Protein AF-A0A8S2MP08-F1 (afdb_monomer_lite)

Secondary structure (DSSP, 8-state):
-HHHHHHHHHHHHHHHHHHHHHHHHHHHHHHHHHHHHHHHHHHHHHHHHHHTT-----------S--HHHHHHHHHHHHHHHHHHHHHHHHHHHHHHHHHHHHHHHHHHHHHHHHHHHHHHHTT-

pLDDT: mean 72.06, std 13.46, range [41.34, 91.31]

Foldseek 3Di:
DVVVVLVVVLVVLVVLLVVLVVVLVVLVVVLVVLVVVLVVVVVVLVVVLVCLPPDPPPPDDDDDDPDVVVVVVVVVSVVVVVVSVVVNVVVVVVSVVVNVVSVVVSVVSVVVNVVSVVVSVVSVD

Radius of gyration: 28.61 Å; chains: 1; bounding box: 67×17×82 Å

Structure (mmCIF, N/CA/C/O backbone):
data_AF-A0A8S2MP08-F1
#
_entry.id   AF-A0A8S2MP08-F1
#
loop_
_atom_site.group_PDB
_atom_site.id
_atom_site.type_symbol
_atom_site.label_atom_id
_atom_site.label_alt_id
_atom_site.label_comp_id
_atom_site.label_asym_id
_atom_site.label_entity_id
_atom_site.label_seq_id
_atom_site.pdbx_PDB_ins_code
_atom_site.Cartn_x
_atom_site.Cartn_y
_atom_site.Cartn_z
_atom_site.occupancy
_atom_site.B_iso_or_equiv
_atom_site.auth_seq_id
_atom_site.auth_comp_id
_atom_site.auth_asym_id
_atom_site.auth_atom_id
_atom_site.pdbx_PDB_model_num
ATOM 1 N N . VAL A 1 1 ? -27.768 5.817 35.421 1.00 54.38 1 VAL A N 1
ATOM 2 C CA . VAL A 1 1 ? -26.541 6.476 34.901 1.00 54.38 1 VAL A CA 1
ATOM 3 C C . VAL A 1 1 ? -25.558 5.476 34.281 1.00 54.38 1 VAL A C 1
ATOM 5 O O . VAL A 1 1 ? -25.076 5.747 33.193 1.00 54.38 1 VAL A O 1
ATOM 8 N N . GLY A 1 2 ? -25.314 4.300 34.884 1.00 56.84 2 GLY A N 1
ATOM 9 C CA . GLY A 1 2 ? -24.362 3.300 34.353 1.00 56.84 2 GLY A CA 1
ATOM 10 C C . GLY A 1 2 ? -24.666 2.722 32.956 1.00 56.84 2 GLY A C 1
ATOM 11 O O . GLY A 1 2 ? -23.745 2.578 32.161 1.00 56.84 2 GLY A O 1
ATOM 12 N N . LEU A 1 3 ? -25.938 2.467 32.619 1.00 59.50 3 LEU A N 1
ATOM 13 C CA . LEU A 1 3 ? -26.344 1.945 31.298 1.00 59.50 3 LEU A CA 1
ATOM 14 C C . LEU A 1 3 ? -26.041 2.925 30.149 1.00 59.50 3 LEU A C 1
ATOM 16 O O . LEU A 1 3 ? -25.386 2.560 29.181 1.00 59.50 3 LEU A O 1
ATOM 20 N N . VAL A 1 4 ? -26.401 4.200 30.321 1.00 64.69 4 VAL A N 1
ATOM 21 C CA . VAL A 1 4 ? -26.178 5.258 29.317 1.00 64.69 4 VAL A CA 1
ATOM 22 C C . VAL A 1 4 ? -24.683 5.475 29.038 1.00 64.69 4 VAL A C 1
ATOM 24 O O . VAL A 1 4 ? -24.282 5.697 27.900 1.00 64.69 4 VAL A O 1
ATOM 27 N N . VAL A 1 5 ? -23.830 5.370 30.063 1.00 65.25 5 VAL A N 1
ATOM 28 C CA . VAL A 1 5 ? -22.369 5.491 29.904 1.00 65.25 5 VAL A CA 1
ATOM 29 C C . VAL A 1 5 ? -21.780 4.287 29.154 1.00 65.25 5 VAL A C 1
ATOM 31 O O . VAL A 1 5 ? -20.822 4.454 28.398 1.00 65.25 5 VAL A O 1
ATOM 34 N N . SER A 1 6 ? -22.350 3.090 29.330 1.00 68.75 6 SER A N 1
ATOM 35 C CA . SER A 1 6 ? -21.941 1.885 28.595 1.00 68.75 6 SER A CA 1
ATOM 36 C C . SER A 1 6 ? -22.255 2.003 27.099 1.00 68.75 6 SER A C 1
ATOM 38 O O . SER A 1 6 ? -21.386 1.758 26.258 1.00 68.75 6 SER A O 1
ATOM 40 N N . ASP A 1 7 ? -23.446 2.504 26.762 1.00 75.44 7 ASP A N 1
ATOM 41 C CA . ASP A 1 7 ? -23.878 2.697 25.374 1.00 75.44 7 ASP A CA 1
ATOM 42 C C . ASP A 1 7 ? -23.017 3.728 24.630 1.00 75.44 7 ASP A C 1
ATOM 44 O O . ASP A 1 7 ? -22.593 3.489 23.496 1.00 75.44 7 ASP A O 1
ATOM 48 N N . VAL A 1 8 ? -22.662 4.839 25.287 1.00 80.25 8 VAL A N 1
ATOM 49 C CA . VAL A 1 8 ? -21.766 5.858 24.711 1.00 80.25 8 VAL A CA 1
ATOM 50 C C . VAL A 1 8 ? -20.356 5.300 24.488 1.00 80.25 8 VAL A C 1
ATOM 52 O O . VAL A 1 8 ? -19.764 5.523 23.430 1.00 80.25 8 VAL A O 1
ATOM 55 N N . LYS A 1 9 ? -19.806 4.529 25.438 1.00 81.12 9 LYS A N 1
ATOM 56 C CA . LYS A 1 9 ? -18.492 3.881 25.263 1.00 81.12 9 LYS A CA 1
ATOM 57 C C . LYS A 1 9 ? -18.496 2.909 24.085 1.00 81.12 9 LYS A C 1
ATOM 59 O O . LYS A 1 9 ? -17.566 2.926 23.277 1.00 81.12 9 LYS A O 1
ATOM 64 N N . ARG A 1 10 ? -19.548 2.099 23.960 1.00 80.50 10 ARG A N 1
ATOM 65 C CA . ARG A 1 10 ? -19.716 1.139 22.864 1.00 80.50 10 ARG A CA 1
ATOM 66 C C . ARG A 1 10 ? -19.837 1.835 21.510 1.00 80.50 10 ARG A C 1
ATOM 68 O O . ARG A 1 10 ? -19.186 1.416 20.554 1.00 80.50 10 ARG A O 1
ATOM 75 N N . PHE A 1 11 ? -20.605 2.922 21.438 1.00 85.00 11 PHE A N 1
ATOM 76 C CA . PHE A 1 11 ? -20.707 3.755 20.241 1.00 85.00 11 PHE A CA 1
ATOM 77 C C . PHE A 1 11 ? -19.338 4.307 19.818 1.00 85.00 11 PHE A C 1
ATOM 79 O O . PHE A 1 11 ? -18.920 4.111 18.677 1.00 85.00 11 PHE A O 1
ATOM 86 N N . CYS A 1 12 ? -18.591 4.908 20.750 1.00 84.69 12 CYS A N 1
ATOM 87 C CA . CYS A 1 12 ? -17.253 5.439 20.480 1.00 84.69 12 CYS A CA 1
ATOM 88 C C . CYS A 1 12 ? -16.267 4.358 20.008 1.00 84.69 12 CYS A C 1
ATOM 90 O O . CYS A 1 12 ? -15.466 4.605 19.106 1.00 84.69 12 CYS A O 1
ATOM 92 N N . LEU A 1 13 ? -16.313 3.157 20.594 1.00 85.56 13 LEU A N 1
ATOM 93 C CA . LEU A 1 13 ? -15.473 2.032 20.170 1.00 85.56 13 LEU A CA 1
ATOM 94 C C . LEU A 1 13 ? -15.840 1.536 18.765 1.00 85.56 13 LEU A C 1
ATOM 96 O O . LEU A 1 13 ? -14.944 1.300 17.959 1.00 85.56 13 LEU A O 1
ATOM 100 N N . ASN A 1 14 ? -17.130 1.434 18.438 1.00 83.81 14 ASN A N 1
ATOM 101 C CA . ASN A 1 14 ? -17.573 1.070 17.090 1.00 83.81 14 ASN A CA 1
ATOM 102 C C . ASN A 1 14 ? -17.168 2.117 16.043 1.00 83.81 14 ASN A C 1
ATOM 104 O O . ASN A 1 14 ? -16.696 1.742 14.972 1.00 83.81 14 ASN A O 1
ATOM 108 N N . ALA A 1 15 ? -17.279 3.411 16.359 1.00 86.12 15 ALA A N 1
ATOM 109 C CA . ALA A 1 15 ? -16.828 4.481 15.470 1.00 86.12 15 ALA A CA 1
ATOM 110 C C . ALA A 1 15 ? -15.315 4.395 15.198 1.00 86.12 15 ALA A C 1
ATOM 112 O O . ALA A 1 15 ? -14.882 4.478 14.049 1.00 86.12 15 ALA A O 1
ATOM 113 N N . LYS A 1 16 ? -14.505 4.148 16.239 1.00 85.94 16 LYS A N 1
ATOM 114 C CA . LYS A 1 16 ? -13.059 3.912 16.086 1.00 85.94 16 LYS A CA 1
ATOM 115 C C . LYS A 1 16 ? -12.762 2.667 15.252 1.00 85.94 16 LYS A C 1
ATOM 117 O O . LYS A 1 16 ? -11.881 2.715 14.403 1.00 85.94 16 LYS A O 1
ATOM 122 N N . ARG A 1 17 ? -13.507 1.576 15.462 1.00 86.88 17 ARG A N 1
ATOM 123 C CA . ARG A 1 17 ? -13.357 0.330 14.696 1.00 86.88 17 ARG A CA 1
ATOM 124 C C . ARG A 1 17 ? -13.569 0.563 13.203 1.00 86.88 17 ARG A C 1
ATOM 126 O O . ARG A 1 17 ? -12.749 0.127 12.401 1.00 86.88 17 ARG A O 1
ATOM 133 N N . GLU A 1 18 ? -14.651 1.247 12.843 1.00 88.06 18 GLU A N 1
ATOM 134 C CA . GLU A 1 18 ? -14.981 1.523 11.443 1.00 88.06 18 GLU A CA 1
ATOM 135 C C . GLU A 1 18 ? -13.962 2.469 10.800 1.00 88.06 18 GLU A C 1
ATOM 137 O O . GLU A 1 18 ? -13.524 2.252 9.673 1.00 88.06 18 GL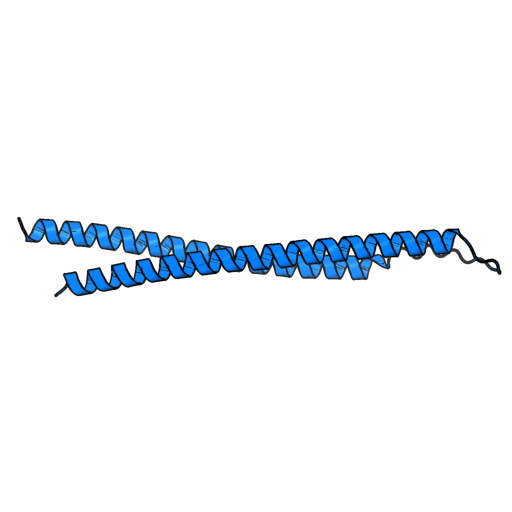U A O 1
ATOM 142 N N . HIS A 1 19 ? -13.494 3.465 11.555 1.00 86.12 19 HIS A N 1
ATOM 143 C CA . HIS A 1 19 ? -12.431 4.351 11.100 1.00 86.12 19 HIS A CA 1
ATOM 144 C C . HIS A 1 19 ? -11.112 3.603 10.840 1.00 86.12 19 HIS A C 1
ATOM 146 O O . HIS A 1 19 ? -10.501 3.783 9.786 1.00 86.12 19 HIS A O 1
ATOM 152 N N . SER A 1 20 ? -10.681 2.730 11.758 1.00 81.38 20 SER A N 1
ATOM 153 C CA . SER A 1 20 ? -9.483 1.902 11.560 1.00 81.38 20 SER A CA 1
ATOM 154 C C . SER A 1 20 ? -9.642 0.947 10.379 1.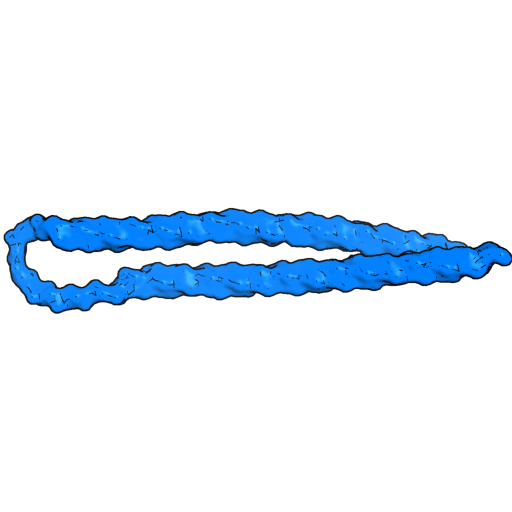00 81.38 20 SER A C 1
ATOM 156 O O . SER A 1 20 ? -8.724 0.834 9.572 1.00 81.38 20 SER A O 1
ATOM 158 N N . ARG A 1 21 ? -10.817 0.321 10.220 1.00 85.31 21 ARG A N 1
ATOM 159 C CA . ARG A 1 21 ? -11.129 -0.536 9.067 1.00 85.31 21 ARG A CA 1
ATOM 160 C C . ARG A 1 21 ? -10.971 0.210 7.746 1.00 85.31 21 ARG A C 1
ATOM 162 O O . ARG A 1 21 ? -10.254 -0.261 6.871 1.00 85.31 21 ARG A O 1
ATOM 169 N N . SER A 1 22 ? -11.595 1.380 7.625 1.00 88.00 22 SER A N 1
ATOM 170 C CA . SER A 1 22 ? -11.513 2.198 6.412 1.00 88.00 22 SER A CA 1
ATOM 171 C C . SER A 1 22 ? -10.064 2.573 6.081 1.00 88.00 22 SER A C 1
ATOM 173 O O . SER A 1 22 ? -9.649 2.492 4.928 1.00 88.00 22 SER A O 1
ATOM 175 N N . ARG A 1 23 ? -9.245 2.901 7.090 1.00 84.50 23 ARG A N 1
ATOM 176 C CA . ARG A 1 23 ? -7.815 3.183 6.886 1.00 84.50 23 ARG A CA 1
ATOM 177 C C . ARG A 1 23 ? -7.033 1.958 6.411 1.00 84.50 23 ARG A C 1
ATOM 179 O O . ARG A 1 23 ? -6.179 2.110 5.545 1.00 84.50 23 ARG A O 1
ATOM 186 N N . ILE A 1 24 ? -7.328 0.768 6.937 1.00 83.31 24 ILE A N 1
ATOM 187 C CA . ILE A 1 24 ? -6.721 -0.489 6.466 1.00 83.31 24 ILE A CA 1
ATOM 188 C C . ILE A 1 24 ? -7.076 -0.725 4.995 1.00 83.31 24 ILE A C 1
ATOM 190 O O . ILE A 1 24 ? -6.183 -0.989 4.194 1.00 83.31 24 ILE A O 1
ATOM 194 N N . GLU A 1 25 ? -8.350 -0.581 4.624 1.00 84.56 25 GLU A N 1
ATOM 195 C CA . GLU A 1 25 ? -8.814 -0.758 3.241 1.00 84.56 25 GLU A CA 1
ATOM 196 C C . GLU A 1 25 ? -8.112 0.215 2.277 1.00 84.56 25 GLU A C 1
ATOM 198 O O . GLU A 1 25 ? -7.627 -0.209 1.228 1.00 84.56 25 GLU A O 1
ATOM 203 N N . ILE A 1 26 ? -7.956 1.487 2.665 1.00 85.12 26 ILE A N 1
ATOM 204 C CA . ILE A 1 26 ? -7.198 2.480 1.886 1.00 85.12 26 ILE A CA 1
ATOM 205 C C . ILE A 1 26 ? -5.733 2.054 1.725 1.00 85.12 26 ILE A C 1
ATOM 207 O O . ILE A 1 26 ? -5.190 2.116 0.625 1.00 85.12 26 ILE A O 1
ATOM 211 N N . CYS A 1 27 ? -5.077 1.608 2.798 1.00 80.50 27 CYS A N 1
ATOM 212 C CA . CYS A 1 27 ? -3.674 1.198 2.736 1.00 80.50 27 CYS A CA 1
ATOM 213 C C . CYS A 1 27 ? -3.453 -0.031 1.856 1.00 80.50 27 CYS A C 1
ATOM 215 O O . CYS A 1 27 ? -2.486 -0.060 1.095 1.00 80.50 27 CYS A O 1
ATOM 217 N N . LEU A 1 28 ? -4.352 -1.013 1.924 1.00 79.31 28 LEU A N 1
ATOM 218 C CA . LEU A 1 28 ? -4.323 -2.181 1.047 1.00 79.31 28 LEU A CA 1
ATOM 219 C C . LEU A 1 28 ? -4.562 -1.783 -0.415 1.00 79.31 28 LEU A C 1
ATOM 221 O O . LEU A 1 28 ? -3.840 -2.248 -1.294 1.00 79.31 28 LEU A O 1
ATOM 225 N N . GLY A 1 29 ? -5.513 -0.880 -0.677 1.00 81.69 29 GLY A N 1
ATOM 226 C CA . GLY A 1 29 ? -5.759 -0.339 -2.016 1.00 81.69 29 GLY A CA 1
ATOM 227 C C . GLY A 1 29 ? -4.526 0.355 -2.598 1.00 81.69 29 GLY A C 1
ATOM 228 O O . GLY A 1 29 ? -4.082 0.013 -3.693 1.00 81.69 29 GLY A O 1
ATOM 229 N N . LEU A 1 30 ? -3.899 1.242 -1.820 1.00 79.12 30 LEU A N 1
ATOM 230 C CA . LEU A 1 30 ? -2.655 1.909 -2.213 1.00 79.12 30 LEU A CA 1
ATOM 231 C C . LEU A 1 30 ? -1.530 0.903 -2.484 1.00 79.12 30 LEU A C 1
ATOM 233 O O . LEU A 1 30 ? -0.811 1.052 -3.467 1.00 79.12 30 LEU A O 1
ATOM 237 N N . GLN A 1 31 ? -1.374 -0.142 -1.663 1.00 77.50 31 GLN A N 1
ATOM 238 C CA . GLN A 1 31 ? -0.368 -1.183 -1.912 1.00 77.50 31 GLN A CA 1
ATOM 239 C C . GLN A 1 31 ? -0.562 -1.883 -3.264 1.00 77.50 31 GLN A C 1
ATOM 241 O O . GLN A 1 31 ? 0.429 -2.159 -3.941 1.00 77.50 31 GLN A O 1
ATOM 246 N N . VAL A 1 32 ? -1.808 -2.158 -3.660 1.00 79.81 32 VAL A N 1
ATOM 247 C CA . VAL A 1 32 ? -2.122 -2.780 -4.955 1.00 79.81 32 VAL A CA 1
ATOM 248 C C . VAL A 1 32 ? -1.818 -1.823 -6.108 1.00 79.81 32 VAL A C 1
ATOM 250 O O . VAL A 1 32 ? -1.129 -2.213 -7.051 1.00 79.81 32 VAL A O 1
ATOM 253 N N . GLU A 1 33 ? -2.271 -0.570 -6.028 1.00 80.50 33 GLU A N 1
ATOM 254 C CA . GLU A 1 33 ? -2.027 0.430 -7.077 1.00 80.50 33 GLU A CA 1
ATOM 255 C C . GLU A 1 33 ? -0.532 0.713 -7.271 1.00 80.50 33 GLU A C 1
ATOM 257 O O . GLU A 1 33 ? -0.046 0.714 -8.405 1.00 80.50 33 GLU A O 1
ATOM 262 N N . PHE A 1 34 ? 0.225 0.873 -6.179 1.00 77.94 34 PHE A N 1
ATOM 263 C CA . PHE A 1 34 ? 1.681 1.024 -6.247 1.00 77.94 34 PHE A CA 1
ATOM 264 C C . PHE A 1 34 ? 2.354 -0.204 -6.868 1.00 77.94 34 PHE A C 1
ATOM 266 O O . PHE A 1 34 ? 3.217 -0.046 -7.731 1.00 77.94 34 PHE A O 1
ATOM 273 N N . GLY A 1 35 ? 1.920 -1.417 -6.508 1.00 77.19 35 GLY A N 1
ATOM 274 C CA . GLY A 1 35 ? 2.429 -2.648 -7.115 1.00 77.19 35 GLY A CA 1
ATOM 275 C C . GLY A 1 35 ? 2.235 -2.680 -8.637 1.00 77.19 35 GLY A C 1
ATOM 276 O O . GLY A 1 35 ? 3.181 -2.960 -9.375 1.00 77.19 35 GLY A O 1
ATOM 277 N N . LEU A 1 36 ? 1.040 -2.315 -9.115 1.00 77.75 36 LEU A N 1
ATOM 278 C CA . LEU A 1 36 ? 0.714 -2.257 -10.547 1.00 77.75 36 LEU A CA 1
ATOM 279 C C . LEU A 1 36 ? 1.503 -1.176 -11.296 1.00 77.75 36 LEU A C 1
ATOM 281 O O . LEU A 1 36 ? 1.960 -1.409 -12.420 1.00 77.75 36 LEU A O 1
ATOM 285 N N . LEU A 1 37 ? 1.685 0.002 -10.691 1.00 76.56 37 LEU A N 1
ATOM 286 C CA . LEU A 1 37 ? 2.510 1.072 -11.258 1.00 76.56 37 LEU A CA 1
ATOM 287 C C . LEU A 1 37 ? 3.962 0.619 -11.419 1.00 76.56 37 LEU A C 1
ATOM 289 O O . LEU A 1 37 ? 4.569 0.845 -12.468 1.00 76.56 37 LEU A O 1
ATOM 293 N N . CYS A 1 38 ? 4.506 -0.064 -10.413 1.00 74.31 38 CYS A N 1
ATOM 294 C CA . CYS A 1 38 ? 5.859 -0.596 -10.468 1.00 74.31 38 CYS A CA 1
ATOM 295 C C . CYS A 1 38 ? 6.010 -1.680 -11.534 1.00 74.31 38 CYS A C 1
ATOM 297 O O . CYS A 1 38 ? 6.956 -1.616 -12.318 1.00 74.31 38 CYS A O 1
ATOM 299 N N . GLU A 1 39 ? 5.059 -2.607 -11.648 1.00 77.50 39 GLU A N 1
ATOM 300 C CA . GLU A 1 39 ? 5.076 -3.630 -12.696 1.00 77.50 39 GLU A CA 1
ATOM 301 C C . GLU A 1 39 ? 4.992 -3.017 -14.105 1.00 77.50 39 GLU A C 1
ATOM 303 O O . GLU A 1 39 ? 5.794 -3.342 -14.986 1.00 77.50 39 GLU A O 1
ATOM 308 N N . THR A 1 40 ? 4.059 -2.084 -14.315 1.00 76.50 40 THR A N 1
ATOM 309 C CA . THR A 1 40 ? 3.887 -1.375 -15.594 1.00 76.50 40 THR A CA 1
ATOM 310 C C . THR A 1 40 ? 5.158 -0.621 -15.977 1.00 76.50 40 THR A C 1
ATOM 312 O O . THR A 1 40 ? 5.589 -0.652 -17.132 1.00 76.50 40 THR A O 1
ATOM 315 N N . ARG A 1 41 ? 5.814 0.009 -14.999 1.00 71.94 41 ARG A N 1
ATOM 316 C CA . ARG A 1 41 ? 7.067 0.732 -15.206 1.00 71.94 41 ARG A CA 1
ATOM 317 C C . ARG A 1 41 ? 8.230 -0.205 -15.524 1.00 71.94 41 ARG A C 1
ATOM 319 O O . ARG A 1 41 ? 8.978 0.091 -16.449 1.00 71.94 41 ARG A O 1
ATOM 326 N N . THR A 1 42 ? 8.376 -1.335 -14.832 1.00 72.50 42 THR A N 1
ATOM 327 C CA . THR A 1 42 ? 9.397 -2.345 -15.170 1.00 72.50 42 THR A CA 1
ATOM 328 C C . THR A 1 42 ? 9.214 -2.847 -16.601 1.00 72.50 42 THR A C 1
ATOM 330 O O . THR A 1 42 ? 10.185 -2.938 -17.352 1.00 72.50 42 THR A O 1
ATOM 333 N N . ARG A 1 43 ? 7.968 -3.080 -17.034 1.00 73.38 43 ARG A N 1
ATOM 334 C CA . ARG A 1 43 ? 7.660 -3.438 -18.428 1.00 73.38 43 ARG A CA 1
ATOM 335 C C . ARG A 1 43 ? 8.051 -2.332 -19.414 1.00 73.38 43 ARG A C 1
ATOM 337 O O . ARG A 1 43 ? 8.620 -2.645 -20.454 1.00 73.38 43 ARG A O 1
ATOM 344 N N . LEU A 1 44 ? 7.796 -1.063 -19.088 1.00 73.38 44 LEU A N 1
ATOM 345 C CA . LEU A 1 44 ? 8.210 0.092 -19.898 1.00 73.38 44 LEU A CA 1
ATOM 346 C C . LEU A 1 44 ? 9.733 0.215 -20.005 1.00 73.38 44 LEU A C 1
ATOM 348 O O . LEU A 1 44 ? 10.244 0.382 -21.106 1.00 73.38 44 LEU A O 1
ATOM 352 N N . VAL A 1 45 ? 10.462 0.089 -18.894 1.00 70.88 45 VAL A N 1
ATOM 353 C CA . VAL A 1 45 ? 11.935 0.126 -18.888 1.00 70.88 45 VAL A CA 1
ATOM 354 C C . VAL A 1 45 ? 12.507 -1.014 -19.733 1.00 70.88 45 VAL A C 1
ATOM 356 O O . VAL A 1 45 ? 13.367 -0.772 -20.574 1.00 70.88 45 VAL A O 1
ATOM 359 N N . LEU A 1 46 ? 11.977 -2.233 -19.588 1.00 67.75 46 LEU A N 1
ATOM 360 C CA . LEU A 1 46 ? 12.364 -3.382 -20.414 1.00 67.75 46 LEU A CA 1
ATOM 361 C C . LEU A 1 46 ? 12.009 -3.204 -21.898 1.00 67.75 46 LEU A C 1
ATOM 363 O O . LEU A 1 46 ? 12.728 -3.688 -22.768 1.00 67.75 46 LEU A O 1
ATOM 367 N N . ALA A 1 47 ? 10.893 -2.544 -22.211 1.00 68.50 47 ALA A N 1
ATOM 368 C CA . ALA A 1 47 ? 10.525 -2.239 -23.589 1.00 68.50 47 ALA A CA 1
ATOM 369 C C . ALA A 1 47 ? 11.470 -1.190 -24.195 1.00 68.50 47 ALA A C 1
ATOM 371 O O . ALA A 1 47 ? 11.947 -1.369 -25.312 1.00 68.50 47 ALA A O 1
ATOM 372 N N . LEU A 1 48 ? 11.794 -0.134 -23.446 1.00 64.94 48 LEU A N 1
ATOM 373 C CA . LEU A 1 48 ? 12.723 0.913 -23.871 1.00 64.94 48 LEU A CA 1
ATOM 374 C C . LEU A 1 48 ? 14.151 0.381 -24.037 1.00 64.94 48 LEU A C 1
ATOM 376 O O . LEU A 1 48 ? 14.808 0.733 -25.011 1.00 64.94 48 LEU A O 1
ATOM 380 N N . SER A 1 49 ? 14.615 -0.515 -23.161 1.00 63.53 49 SER A N 1
ATOM 381 C CA . SER A 1 49 ? 15.935 -1.142 -23.305 1.00 63.53 49 SER A CA 1
ATOM 382 C C . SER A 1 49 ? 16.009 -2.067 -24.524 1.00 63.53 49 SER A C 1
ATOM 384 O O . SER A 1 49 ? 17.014 -2.066 -25.231 1.00 63.53 49 SER A O 1
ATOM 386 N N . LYS A 1 50 ? 14.926 -2.788 -24.850 1.00 63.16 50 LYS A N 1
ATOM 387 C CA . LYS A 1 50 ? 14.821 -3.580 -26.090 1.00 63.16 50 LYS A CA 1
ATOM 388 C C . LYS A 1 50 ? 14.735 -2.709 -27.348 1.00 63.16 50 LYS A C 1
ATOM 390 O O . LYS A 1 50 ? 15.265 -3.095 -28.388 1.00 63.16 50 LYS A O 1
ATOM 395 N N . HIS A 1 51 ? 14.090 -1.545 -27.266 1.00 58.47 51 HIS A N 1
ATOM 396 C CA . HIS A 1 51 ? 13.955 -0.602 -28.382 1.00 58.47 51 HIS A CA 1
ATOM 397 C C . HIS A 1 51 ? 15.133 0.373 -28.537 1.00 58.47 51 HIS A C 1
ATOM 399 O O . HIS A 1 51 ? 15.247 0.999 -29.586 1.00 58.47 51 HIS A O 1
ATOM 405 N N . GLY A 1 52 ? 16.069 0.437 -27.584 1.00 51.34 52 GLY A N 1
ATOM 406 C CA . GLY A 1 52 ? 17.353 1.143 -27.725 1.00 51.34 52 GLY A CA 1
ATOM 407 C C . GLY A 1 52 ? 18.263 0.599 -28.841 1.00 51.34 52 GLY A C 1
ATOM 408 O O . GLY A 1 52 ? 19.285 1.204 -29.145 1.00 51.34 52 GLY A O 1
ATOM 409 N N . HIS A 1 53 ? 17.871 -0.508 -29.483 1.00 50.31 53 HIS A N 1
ATOM 410 C CA . HIS A 1 53 ? 18.474 -1.042 -30.708 1.00 50.31 53 HIS A CA 1
ATOM 411 C C . HIS A 1 53 ? 17.882 -0.470 -32.014 1.00 50.31 53 HIS A C 1
ATOM 413 O O . HIS A 1 53 ? 18.313 -0.864 -33.096 1.00 50.31 53 HIS A O 1
ATOM 419 N N . PHE A 1 54 ? 16.907 0.445 -31.962 1.00 45.62 54 PHE A N 1
ATOM 420 C CA . PHE A 1 54 ? 16.279 1.016 -33.160 1.00 45.62 54 PHE A CA 1
ATOM 421 C C . PHE A 1 54 ? 16.857 2.383 -33.534 1.00 45.62 54 PHE A C 1
ATOM 423 O O . PHE A 1 54 ? 16.195 3.411 -33.458 1.00 45.62 54 PHE A O 1
ATOM 430 N N . LEU A 1 55 ? 18.103 2.362 -33.997 1.00 41.34 55 LEU A N 1
ATOM 431 C CA . LEU A 1 55 ? 18.566 3.216 -35.091 1.00 41.34 55 LEU A CA 1
ATOM 432 C C . LEU A 1 55 ? 19.735 2.503 -35.786 1.00 41.34 55 LEU A C 1
ATOM 434 O O . LEU A 1 55 ? 20.892 2.868 -35.595 1.00 41.34 55 LEU A O 1
ATOM 438 N N . PRO A 1 56 ? 19.480 1.476 -36.618 1.00 42.41 56 PRO A N 1
ATOM 439 C CA . PRO A 1 56 ? 20.432 1.156 -37.658 1.00 42.41 56 PRO A CA 1
ATOM 440 C C . PRO A 1 56 ? 20.285 2.259 -38.710 1.00 42.41 56 PRO A C 1
ATOM 442 O O . PRO A 1 56 ? 19.471 2.153 -39.628 1.00 42.41 56 PRO A O 1
ATOM 445 N N . PHE A 1 57 ? 21.060 3.340 -38.589 1.00 42.91 57 PHE A N 1
ATOM 446 C CA . PHE A 1 57 ? 21.441 4.063 -39.797 1.00 42.91 57 PHE A CA 1
ATOM 447 C C . PHE A 1 57 ? 22.275 3.075 -40.610 1.00 42.91 57 PHE A C 1
ATOM 449 O O . PHE A 1 57 ? 23.454 2.859 -40.345 1.00 42.91 57 PHE A O 1
ATOM 456 N N . GLN A 1 58 ? 21.618 2.401 -41.553 1.00 41.75 58 GLN A N 1
ATOM 457 C CA . GLN A 1 58 ? 22.276 1.648 -42.607 1.00 41.75 58 GLN A CA 1
ATOM 458 C C . GLN A 1 58 ? 23.106 2.634 -43.436 1.00 41.75 58 GLN A C 1
ATOM 460 O O . GLN A 1 58 ? 22.646 3.139 -44.455 1.00 41.75 58 GLN A O 1
ATOM 465 N N . LEU A 1 59 ? 24.335 2.920 -43.010 1.00 41.88 59 LEU A N 1
ATOM 466 C CA . LEU A 1 59 ? 25.380 3.296 -43.946 1.00 41.88 59 LEU A CA 1
ATOM 467 C C . LEU A 1 59 ? 26.090 2.009 -44.353 1.00 41.88 59 LEU A C 1
ATOM 469 O O . LEU A 1 59 ? 27.036 1.547 -43.722 1.00 41.88 59 LEU A O 1
ATOM 473 N N . HIS A 1 60 ? 25.606 1.421 -45.445 1.00 45.12 60 HIS A N 1
ATOM 474 C CA . HIS A 1 60 ? 26.507 0.720 -46.344 1.00 45.12 60 HIS A CA 1
ATOM 475 C C . HIS A 1 60 ? 27.627 1.698 -46.704 1.00 45.12 60 HIS A C 1
ATOM 477 O O . HIS A 1 60 ? 27.350 2.656 -47.412 1.00 45.12 60 HIS A O 1
ATOM 483 N N . HIS A 1 61 ? 28.855 1.474 -46.243 1.00 42.91 61 HIS A N 1
ATOM 484 C CA . HIS A 1 61 ? 30.033 1.672 -47.080 1.00 42.91 61 HIS A CA 1
ATOM 485 C C . HIS A 1 61 ? 31.265 0.958 -46.517 1.00 42.91 61 HIS A C 1
ATOM 487 O O . HIS A 1 61 ? 31.455 0.781 -45.320 1.00 42.91 61 HIS A O 1
ATOM 493 N N . HIS A 1 62 ? 32.031 0.485 -47.487 1.00 45.81 62 HIS A N 1
ATOM 494 C CA . HIS A 1 62 ? 33.288 -0.232 -47.444 1.00 45.81 62 HIS A CA 1
ATOM 495 C C . HIS A 1 62 ? 34.399 0.431 -46.608 1.00 45.81 62 HIS A C 1
ATOM 497 O O . HIS A 1 62 ? 34.520 1.648 -46.579 1.00 45.81 62 HIS A O 1
ATOM 503 N N . ASP A 1 63 ? 35.289 -0.445 -46.130 1.00 44.44 63 ASP A N 1
ATOM 504 C CA . ASP A 1 63 ? 36.736 -0.268 -45.937 1.00 44.44 63 ASP A CA 1
ATOM 505 C C . ASP A 1 63 ? 37.305 0.322 -44.630 1.00 44.44 63 ASP A C 1
ATOM 507 O O . ASP A 1 63 ? 37.283 1.511 -44.350 1.00 44.44 63 ASP A O 1
ATOM 511 N N . ARG A 1 64 ? 37.969 -0.590 -43.898 1.00 57.31 64 ARG A N 1
ATOM 512 C CA . ARG A 1 64 ? 39.263 -0.456 -43.199 1.00 57.31 64 ARG A CA 1
ATOM 513 C C . ARG A 1 64 ? 39.734 0.968 -42.839 1.00 57.31 64 ARG A C 1
ATOM 515 O O . ARG A 1 64 ? 40.594 1.525 -43.511 1.00 57.31 64 ARG A O 1
ATOM 522 N N . ALA A 1 65 ? 39.365 1.414 -41.646 1.00 47.47 65 ALA A N 1
ATOM 523 C CA . ALA A 1 65 ? 40.243 2.004 -40.628 1.00 47.47 65 ALA A CA 1
ATOM 524 C C . ALA A 1 65 ? 39.436 2.040 -39.320 1.00 47.47 65 ALA A C 1
ATOM 526 O O . ALA A 1 65 ? 38.213 2.081 -39.373 1.00 47.47 65 ALA A O 1
ATOM 527 N N . GLY A 1 66 ? 40.075 1.949 -38.151 1.00 57.72 66 GLY A N 1
ATOM 528 C CA . GLY A 1 66 ? 39.363 2.080 -36.875 1.00 57.72 66 GLY A CA 1
ATOM 529 C C . GLY A 1 66 ? 38.663 3.436 -36.811 1.00 57.72 66 GLY A C 1
ATOM 530 O O . GLY A 1 66 ? 39.338 4.453 -36.673 1.00 57.72 66 GLY A O 1
ATOM 531 N N . ASP A 1 67 ? 37.341 3.434 -36.976 1.00 53.28 67 ASP A N 1
ATOM 532 C CA . ASP A 1 67 ? 36.542 4.642 -37.151 1.00 53.28 67 ASP A CA 1
ATOM 533 C C . ASP A 1 67 ? 36.180 5.226 -35.773 1.00 53.28 67 ASP A C 1
ATOM 535 O O . ASP A 1 67 ? 35.399 4.612 -35.036 1.00 53.28 67 ASP A O 1
ATOM 539 N N . PRO A 1 68 ? 36.710 6.400 -35.384 1.00 55.78 68 PRO A N 1
ATOM 540 C CA . PRO A 1 68 ? 36.403 7.020 -34.092 1.00 55.78 68 PRO A CA 1
ATOM 541 C C . PRO A 1 68 ? 34.901 7.314 -33.907 1.00 55.78 68 PRO A C 1
ATOM 543 O O . PRO A 1 68 ? 34.416 7.336 -32.780 1.00 55.78 68 PRO A O 1
ATOM 546 N N . LEU A 1 69 ? 34.143 7.438 -35.003 1.00 54.53 69 LEU A N 1
ATOM 547 C CA . LEU A 1 69 ? 32.684 7.618 -35.007 1.00 54.53 69 LEU A CA 1
ATOM 548 C C . LEU A 1 69 ? 31.894 6.369 -34.571 1.00 54.53 69 LEU A C 1
ATOM 550 O O . LEU A 1 69 ? 30.820 6.496 -33.982 1.00 54.53 69 LEU A O 1
ATOM 554 N N . LEU A 1 70 ? 32.401 5.160 -34.838 1.00 57.94 70 LEU A N 1
ATOM 555 C CA . LEU A 1 70 ? 31.792 3.920 -34.332 1.00 57.94 70 LEU A C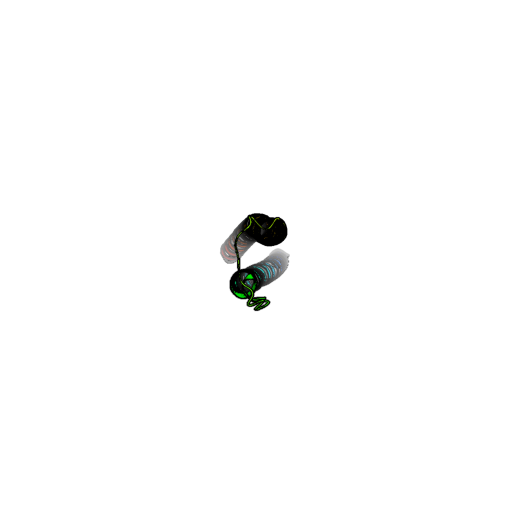A 1
ATOM 556 C C . LEU A 1 70 ? 32.013 3.793 -32.822 1.00 57.94 70 LEU A C 1
ATOM 558 O O . LEU A 1 70 ? 31.089 3.447 -32.090 1.00 57.94 70 LEU A O 1
ATOM 562 N N . GLN A 1 71 ? 33.207 4.161 -32.355 1.00 61.12 71 GLN A N 1
ATOM 563 C CA . GLN A 1 71 ? 33.568 4.126 -30.940 1.00 61.12 71 GLN A CA 1
ATOM 564 C C . GLN A 1 71 ? 32.801 5.180 -30.120 1.00 61.12 71 GLN A C 1
ATOM 566 O O . GLN A 1 71 ? 32.386 4.906 -28.995 1.00 61.12 71 GLN A O 1
ATOM 571 N N . GLU A 1 72 ? 32.549 6.362 -30.694 1.00 58.03 72 GLU A N 1
ATOM 572 C CA . GLU A 1 72 ? 31.721 7.409 -30.083 1.00 58.03 72 GLU A CA 1
ATOM 573 C C . GLU A 1 72 ? 30.245 6.986 -29.976 1.00 58.03 72 GLU A C 1
ATOM 575 O O . GLU A 1 72 ? 29.637 7.145 -28.917 1.00 58.03 72 GLU A O 1
ATOM 580 N N . ASN A 1 73 ? 29.682 6.352 -31.012 1.00 59.94 73 ASN A N 1
ATOM 581 C CA . ASN A 1 73 ? 28.322 5.804 -30.957 1.00 59.94 73 ASN A CA 1
ATOM 582 C C . ASN A 1 73 ? 28.190 4.658 -29.943 1.00 59.94 73 ASN A C 1
ATOM 584 O O . ASN A 1 73 ? 27.235 4.639 -29.165 1.00 59.94 73 ASN A O 1
ATOM 588 N N . GLU A 1 74 ? 29.147 3.727 -29.896 1.00 62.19 74 GLU A N 1
ATOM 589 C CA . GLU A 1 74 ? 29.179 2.669 -28.877 1.00 62.19 74 GLU A CA 1
ATOM 590 C C . GLU A 1 74 ? 29.251 3.250 -27.459 1.00 62.19 74 GLU A C 1
ATOM 592 O O . GLU A 1 74 ? 28.540 2.785 -26.565 1.00 62.19 74 GLU A O 1
ATOM 597 N N . HIS A 1 75 ? 30.040 4.308 -27.254 1.00 61.91 75 HIS A N 1
ATOM 598 C CA . HIS A 1 75 ? 30.142 4.991 -25.966 1.00 61.91 75 HIS A 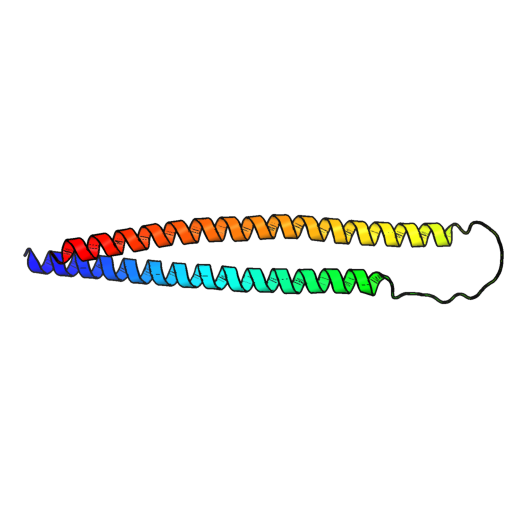CA 1
ATOM 599 C C . HIS A 1 75 ? 28.832 5.690 -25.569 1.00 61.91 75 HIS A C 1
ATOM 601 O O . HIS A 1 75 ? 28.395 5.576 -24.424 1.00 61.91 75 HIS A O 1
ATOM 607 N N . ILE A 1 76 ? 28.152 6.351 -26.512 1.00 62.88 76 ILE A N 1
ATOM 608 C CA . ILE A 1 76 ? 26.834 6.967 -26.287 1.00 62.88 76 ILE A CA 1
ATOM 609 C C . ILE A 1 76 ? 25.786 5.902 -25.933 1.00 62.88 76 ILE A C 1
ATOM 611 O O . ILE A 1 76 ? 25.000 6.099 -25.002 1.00 62.88 76 ILE A O 1
ATOM 615 N N . HIS A 1 77 ? 25.792 4.757 -26.620 1.00 64.12 77 HIS A N 1
ATOM 616 C CA . HIS A 1 77 ? 24.904 3.634 -26.313 1.00 64.12 77 HIS A CA 1
ATOM 617 C C . HIS A 1 77 ? 25.165 3.043 -24.922 1.00 64.12 77 HIS A C 1
ATOM 619 O O . HIS A 1 77 ? 24.207 2.758 -24.198 1.00 64.12 77 HIS A O 1
ATOM 625 N N . LEU A 1 78 ? 26.433 2.900 -24.527 1.00 64.25 78 LEU A N 1
ATOM 626 C CA . LEU A 1 78 ? 26.813 2.420 -23.197 1.00 64.25 78 LEU A CA 1
ATOM 627 C C . LEU A 1 78 ? 26.336 3.390 -22.106 1.00 64.25 78 LEU A C 1
ATOM 629 O O . LEU A 1 78 ? 25.622 2.990 -21.193 1.00 64.25 78 LEU A O 1
ATOM 633 N N . MET A 1 79 ? 26.604 4.686 -22.280 1.00 66.00 79 MET A N 1
ATOM 634 C CA . MET A 1 79 ? 26.182 5.743 -21.354 1.00 66.00 79 MET A CA 1
ATOM 635 C C . MET A 1 79 ? 24.654 5.836 -21.218 1.00 66.00 79 MET A C 1
ATOM 637 O O . MET A 1 79 ? 24.135 6.119 -20.136 1.00 66.00 79 MET A O 1
ATOM 641 N N . HIS A 1 80 ? 23.908 5.604 -22.303 1.00 67.12 80 HIS A N 1
ATOM 642 C CA . HIS A 1 80 ? 22.447 5.544 -22.257 1.00 67.12 80 HIS A CA 1
ATOM 643 C C . HIS A 1 80 ? 21.940 4.320 -21.495 1.00 67.12 80 HIS A C 1
ATOM 645 O O . HIS A 1 80 ? 20.977 4.442 -20.737 1.00 67.12 80 HIS A O 1
ATOM 651 N N . ARG A 1 81 ? 22.579 3.161 -21.672 1.00 68.25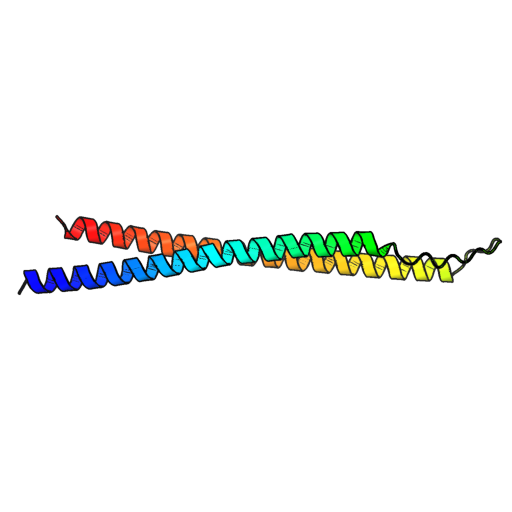 81 ARG A N 1
ATOM 652 C CA . ARG A 1 81 ? 22.241 1.933 -20.950 1.00 68.25 81 ARG A CA 1
ATOM 653 C C . ARG A 1 81 ? 22.511 2.071 -19.452 1.00 68.25 81 ARG A C 1
ATOM 655 O O . ARG A 1 81 ? 21.606 1.814 -18.664 1.00 68.25 81 ARG A O 1
ATOM 662 N N . ASP A 1 82 ? 23.681 2.582 -19.080 1.00 68.81 82 ASP A N 1
ATOM 663 C CA . ASP A 1 82 ? 24.080 2.764 -17.680 1.00 68.81 82 ASP A CA 1
ATOM 664 C C . ASP A 1 82 ? 23.109 3.694 -16.933 1.00 68.81 82 ASP A C 1
ATOM 666 O O . ASP A 1 82 ? 22.695 3.411 -15.811 1.00 68.81 82 ASP A O 1
ATOM 670 N N . ARG A 1 83 ? 22.631 4.761 -17.589 1.00 69.44 83 ARG A N 1
ATOM 671 C CA . ARG A 1 83 ? 21.608 5.653 -17.014 1.00 69.44 83 ARG A CA 1
ATOM 672 C C . ARG A 1 83 ? 20.259 4.973 -16.803 1.00 69.44 83 ARG A C 1
ATOM 674 O O . ARG A 1 83 ? 19.556 5.302 -15.848 1.00 69.44 83 ARG A O 1
ATOM 681 N N . VAL A 1 84 ? 19.859 4.073 -17.703 1.00 70.25 84 VAL A N 1
ATOM 682 C CA . VAL A 1 84 ? 18.609 3.312 -17.559 1.00 70.25 84 VAL A CA 1
ATOM 683 C C . VAL A 1 84 ? 18.717 2.324 -16.398 1.00 70.25 84 VAL A C 1
ATOM 685 O O . VAL A 1 84 ? 17.762 2.208 -15.629 1.00 70.25 84 VAL A O 1
ATOM 688 N N . ASP A 1 85 ? 19.873 1.684 -16.234 1.00 72.06 85 ASP A N 1
ATOM 689 C CA . ASP A 1 85 ? 20.140 0.745 -15.143 1.00 72.06 85 ASP A CA 1
ATOM 690 C C . ASP A 1 85 ? 20.206 1.471 -13.780 1.00 72.06 85 ASP A C 1
ATOM 692 O O . ASP A 1 85 ? 19.552 1.055 -12.823 1.00 72.06 85 ASP A O 1
ATOM 696 N N . GLU A 1 86 ? 20.852 2.641 -13.691 1.00 74.38 86 GLU A N 1
ATOM 697 C CA . GLU A 1 86 ? 20.826 3.481 -12.478 1.00 74.38 86 GLU A CA 1
ATOM 698 C C . GLU A 1 86 ? 19.405 3.935 -12.106 1.00 74.38 86 GLU A C 1
ATOM 700 O O . GLU A 1 86 ? 18.989 3.882 -10.941 1.00 74.38 86 GLU A O 1
ATOM 705 N N . LEU A 1 87 ? 18.619 4.360 -13.102 1.00 70.62 87 LEU A N 1
ATOM 706 C CA . LEU A 1 87 ? 17.204 4.673 -12.915 1.00 70.62 87 LEU A CA 1
ATOM 707 C C . LEU A 1 87 ? 16.421 3.437 -12.471 1.00 70.62 87 LEU A C 1
ATOM 709 O O . LEU A 1 87 ? 15.479 3.565 -11.689 1.00 70.62 87 LEU A O 1
ATOM 713 N N . HIS A 1 88 ? 16.743 2.243 -12.958 1.00 72.19 88 HIS A N 1
ATOM 714 C CA . HIS A 1 88 ? 16.096 1.020 -12.503 1.00 72.19 88 HIS A CA 1
ATOM 715 C C . HIS A 1 88 ? 16.330 0.810 -10.999 1.00 72.19 88 HIS A C 1
ATOM 717 O O . HIS A 1 88 ? 15.357 0.729 -10.243 1.00 72.19 88 HIS A O 1
ATOM 723 N N . ASP A 1 89 ? 17.588 0.867 -10.567 1.00 77.31 89 ASP A N 1
ATOM 724 C CA . ASP A 1 89 ? 18.019 0.643 -9.184 1.00 77.31 89 ASP A CA 1
ATOM 725 C C . ASP A 1 89 ? 17.422 1.635 -8.180 1.00 77.31 89 ASP A C 1
ATOM 727 O O . ASP A 1 89 ? 16.956 1.248 -7.102 1.00 77.31 89 ASP A O 1
ATOM 731 N N . VAL A 1 90 ? 17.420 2.933 -8.504 1.00 76.94 90 VAL A N 1
ATOM 732 C CA . VAL A 1 90 ? 16.855 3.971 -7.620 1.00 76.94 90 VAL A CA 1
ATOM 733 C C . VAL A 1 90 ? 15.370 3.719 -7.365 1.00 76.94 90 VAL A C 1
ATOM 735 O O . VAL A 1 90 ? 14.877 3.869 -6.240 1.00 76.94 90 VAL A O 1
ATOM 738 N N . PHE A 1 91 ? 14.649 3.305 -8.401 1.00 72.62 91 PHE A N 1
ATOM 739 C CA . PHE A 1 91 ? 13.231 2.999 -8.301 1.00 72.62 91 PHE A CA 1
ATOM 740 C C . PHE A 1 91 ? 12.969 1.692 -7.563 1.00 72.62 91 PHE A C 1
ATOM 742 O O . PHE A 1 91 ? 12.053 1.660 -6.750 1.00 72.62 91 PHE A O 1
ATOM 749 N N . GLU A 1 92 ? 13.755 0.640 -7.787 1.00 77.25 92 GLU A N 1
ATOM 750 C CA . GLU A 1 92 ? 13.598 -0.625 -7.061 1.00 77.25 92 GLU A CA 1
ATOM 751 C C . GLU A 1 92 ? 13.806 -0.428 -5.550 1.00 77.25 92 GLU A C 1
ATOM 753 O O . GLU A 1 92 ? 12.992 -0.872 -4.730 1.00 77.25 92 GLU A O 1
ATOM 758 N N . LYS A 1 93 ? 14.827 0.355 -5.174 1.00 80.25 93 LYS A N 1
ATOM 759 C CA . LYS A 1 93 ? 15.071 0.763 -3.782 1.00 80.25 93 LYS A CA 1
ATOM 760 C C . LYS A 1 93 ? 13.910 1.575 -3.211 1.00 80.25 93 LYS A C 1
ATOM 762 O O . LYS A 1 93 ? 13.449 1.305 -2.100 1.00 80.25 93 LYS A O 1
ATOM 767 N N . SER A 1 94 ? 13.418 2.557 -3.966 1.00 76.06 94 SER A N 1
ATOM 768 C CA . SER A 1 94 ? 12.299 3.406 -3.540 1.00 76.06 94 SER A CA 1
ATOM 769 C C . SER A 1 94 ? 11.006 2.605 -3.386 1.00 76.06 94 SER A C 1
ATOM 771 O O . SER A 1 94 ? 10.306 2.762 -2.388 1.00 76.06 94 SER A O 1
ATOM 773 N N . ASN A 1 95 ? 10.727 1.693 -4.318 1.00 76.94 95 ASN A N 1
ATOM 774 C CA . ASN A 1 95 ? 9.554 0.831 -4.295 1.00 76.94 95 ASN A CA 1
ATOM 775 C C . ASN A 1 95 ? 9.561 -0.101 -3.079 1.00 76.94 95 ASN A C 1
ATOM 777 O O . ASN A 1 95 ? 8.598 -0.156 -2.314 1.00 76.94 95 ASN A O 1
ATOM 781 N N . THR A 1 96 ? 10.693 -0.771 -2.846 1.00 81.50 96 THR A N 1
ATOM 782 C CA . THR A 1 96 ? 10.888 -1.630 -1.671 1.00 81.50 96 THR A CA 1
ATOM 783 C C . THR A 1 96 ? 10.630 -0.854 -0.379 1.00 81.50 96 THR A C 1
ATOM 785 O O . THR A 1 96 ? 9.930 -1.336 0.513 1.00 81.50 96 THR A O 1
ATOM 788 N N . ARG A 1 97 ? 11.1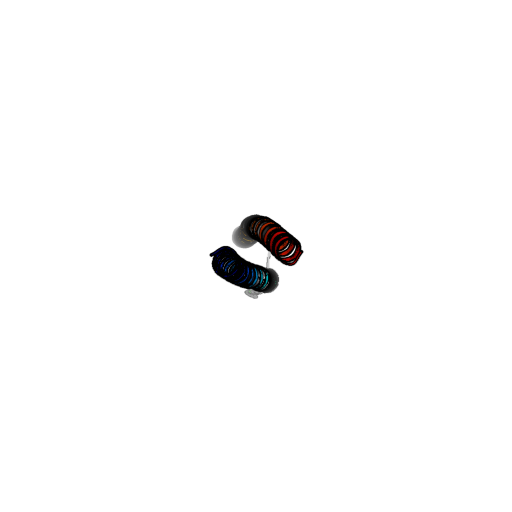37 0.383 -0.290 1.00 83.00 97 ARG A N 1
ATOM 789 C CA . ARG A 1 97 ? 10.925 1.255 0.869 1.00 83.00 97 ARG A CA 1
ATOM 790 C C . ARG A 1 97 ? 9.453 1.631 1.056 1.00 83.00 97 ARG A C 1
ATOM 792 O O . ARG A 1 97 ? 8.958 1.534 2.176 1.00 83.00 97 ARG A O 1
ATOM 799 N N . VAL A 1 98 ? 8.753 2.035 -0.005 1.00 79.94 98 VAL A N 1
ATOM 800 C CA . VAL A 1 98 ? 7.328 2.409 0.063 1.00 79.94 98 VAL A CA 1
ATOM 801 C C . VAL A 1 98 ? 6.471 1.221 0.500 1.00 79.94 98 VAL A C 1
ATOM 803 O O . VAL A 1 98 ? 5.688 1.354 1.442 1.00 79.94 98 VAL A O 1
ATOM 806 N N . HIS A 1 99 ? 6.658 0.042 -0.101 1.00 81.00 99 HIS A N 1
ATOM 807 C CA . HIS A 1 99 ? 5.930 -1.163 0.306 1.00 81.00 99 HIS A CA 1
ATOM 808 C C . HIS A 1 99 ? 6.205 -1.550 1.761 1.00 81.00 99 HIS A C 1
ATOM 810 O O . HIS A 1 99 ? 5.277 -1.928 2.480 1.00 81.00 99 HIS A O 1
ATOM 816 N N . HIS A 1 100 ? 7.456 -1.433 2.216 1.00 86.56 100 HIS A N 1
ATOM 817 C CA . HIS A 1 100 ? 7.827 -1.717 3.602 1.00 86.56 100 HIS A CA 1
ATOM 818 C C . HIS A 1 100 ? 7.116 -0.794 4.595 1.00 86.56 100 HIS A C 1
ATOM 820 O O . HIS A 1 100 ? 6.531 -1.269 5.568 1.00 86.56 100 HIS A O 1
ATOM 826 N N . GLU A 1 101 ? 7.107 0.514 4.336 1.00 82.19 101 GLU A N 1
ATOM 827 C CA . GLU A 1 101 ? 6.426 1.479 5.206 1.00 82.19 101 GLU A CA 1
ATOM 828 C C . GLU A 1 101 ? 4.900 1.298 5.185 1.00 82.19 101 GLU A C 1
ATOM 830 O O . GLU A 1 101 ? 4.271 1.273 6.246 1.00 82.19 101 GLU A O 1
ATOM 835 N N . LEU A 1 102 ? 4.301 1.050 4.013 1.00 81.12 102 LEU A N 1
ATOM 836 C CA . LEU A 1 102 ? 2.875 0.718 3.911 1.00 81.12 102 LEU A CA 1
ATOM 837 C C . LEU A 1 102 ? 2.531 -0.556 4.692 1.00 81.12 102 LEU A C 1
ATOM 839 O O . LEU A 1 102 ? 1.495 -0.622 5.356 1.00 81.12 102 LEU A O 1
ATOM 843 N N . ARG A 1 103 ? 3.402 -1.572 4.654 1.00 85.19 103 ARG A N 1
ATOM 844 C CA . ARG A 1 103 ? 3.209 -2.820 5.402 1.00 85.19 103 ARG A CA 1
ATOM 845 C C . ARG A 1 103 ? 3.261 -2.586 6.907 1.00 85.19 103 ARG A C 1
ATOM 847 O O . ARG A 1 103 ? 2.379 -3.073 7.610 1.00 85.19 103 ARG A O 1
ATOM 854 N N . LYS A 1 104 ? 4.246 -1.832 7.405 1.00 88.31 104 LYS A N 1
ATOM 855 C CA . LYS A 1 104 ? 4.328 -1.468 8.832 1.00 88.31 104 LYS A CA 1
ATOM 856 C C . LYS A 1 104 ? 3.066 -0.752 9.296 1.00 88.31 104 LYS A C 1
ATOM 858 O O . LYS A 1 104 ? 2.495 -1.119 10.319 1.00 88.31 104 LYS A O 1
ATOM 863 N N . PHE A 1 105 ? 2.624 0.238 8.526 1.00 80.75 105 PHE A N 1
ATOM 864 C CA . PHE A 1 105 ? 1.435 1.014 8.849 1.00 80.75 105 PHE A CA 1
ATOM 865 C C . PHE A 1 105 ? 0.170 0.146 8.866 1.00 80.75 105 PHE A C 1
ATOM 867 O O . PHE A 1 105 ? -0.625 0.236 9.797 1.00 80.75 105 PHE A O 1
ATOM 874 N N . THR A 1 106 ? 0.029 -0.760 7.895 1.00 83.31 106 THR A N 1
ATOM 875 C CA . THR A 1 106 ? -1.088 -1.716 7.839 1.00 83.31 106 THR A CA 1
ATOM 876 C C . THR A 1 106 ? -1.105 -2.637 9.062 1.00 83.31 106 THR A C 1
ATOM 878 O O . THR A 1 106 ? -2.151 -2.807 9.677 1.00 83.31 106 THR A O 1
ATOM 881 N N . ILE A 1 107 ? 0.048 -3.182 9.473 1.00 87.50 107 ILE A N 1
ATOM 882 C CA . ILE A 1 107 ? 0.158 -4.042 10.668 1.00 87.50 107 ILE A CA 1
ATOM 883 C C . ILE A 1 107 ? -0.216 -3.277 11.945 1.00 87.50 107 ILE A C 1
ATOM 885 O O . ILE A 1 107 ? -0.931 -3.813 12.793 1.00 87.50 107 ILE A O 1
ATOM 889 N N . ALA A 1 108 ? 0.243 -2.031 12.084 1.00 85.56 108 ALA A N 1
ATOM 890 C CA . ALA A 1 108 ? -0.099 -1.189 13.229 1.00 85.56 108 ALA A CA 1
ATOM 891 C C . ALA A 1 108 ? -1.617 -0.956 13.312 1.00 85.56 108 ALA A C 1
ATOM 893 O O . ALA A 1 108 ? -2.222 -1.199 14.352 1.00 85.56 108 ALA A O 1
ATOM 894 N N . LEU A 1 109 ? -2.252 -0.597 12.192 1.00 83.00 109 LEU A N 1
ATOM 895 C CA . LEU A 1 109 ? -3.705 -0.431 12.133 1.00 83.00 109 LEU A CA 1
ATOM 896 C C . LEU A 1 109 ? -4.467 -1.731 12.416 1.00 83.00 109 LEU A C 1
ATOM 898 O O . LEU A 1 109 ? -5.503 -1.694 13.077 1.00 83.00 109 LEU A O 1
ATOM 902 N N . GLN A 1 110 ? -3.966 -2.870 11.932 1.00 84.69 110 GLN A N 1
ATOM 903 C CA . GLN A 1 110 ? -4.555 -4.182 12.201 1.00 84.69 110 GLN A CA 1
ATOM 904 C C . GLN A 1 110 ? -4.517 -4.503 13.701 1.00 84.69 110 GLN A C 1
ATOM 906 O O . GLN A 1 110 ? -5.507 -4.960 14.263 1.00 84.69 110 GLN A O 1
ATOM 911 N N . THR A 1 111 ? -3.395 -4.192 14.356 1.00 91.31 111 THR A N 1
ATOM 912 C CA . THR A 1 111 ? -3.218 -4.373 15.803 1.00 91.31 111 THR A CA 1
ATOM 913 C C . THR A 1 111 ? -4.210 -3.512 16.585 1.00 91.31 111 THR A C 1
ATOM 915 O O . THR A 1 111 ? -4.922 -4.029 17.446 1.00 91.31 111 THR A O 1
ATOM 918 N N . ASP A 1 112 ? -4.329 -2.227 16.234 1.00 82.50 112 ASP A N 1
ATOM 919 C CA . ASP A 1 112 ? -5.304 -1.314 16.843 1.00 82.50 112 ASP A CA 1
ATOM 920 C C . ASP A 1 112 ? -6.744 -1.818 16.648 1.00 82.50 112 ASP A C 1
ATOM 922 O O . ASP A 1 112 ? -7.574 -1.768 17.561 1.00 82.50 112 ASP A O 1
ATOM 926 N N . PHE A 1 113 ? -7.058 -2.321 15.451 1.00 84.06 113 PHE A N 1
ATOM 927 C CA . PHE A 1 113 ? -8.369 -2.878 15.127 1.00 84.06 113 PHE A CA 1
ATOM 928 C C . PHE A 1 113 ? -8.697 -4.105 15.988 1.00 84.06 113 PHE A C 1
ATOM 930 O O . PHE A 1 113 ? -9.798 -4.193 16.544 1.00 84.06 113 PHE A O 1
ATOM 937 N N . ASP A 1 114 ? -7.747 -5.028 16.138 1.00 88.00 114 ASP A N 1
ATOM 938 C CA . ASP A 1 114 ? -7.913 -6.234 16.948 1.00 88.00 114 ASP A CA 1
ATOM 939 C C . ASP A 1 114 ? -8.063 -5.901 18.439 1.00 88.00 114 ASP A C 1
ATOM 941 O O . ASP A 1 114 ? -8.905 -6.489 19.126 1.00 88.00 114 ASP A O 1
ATOM 945 N N . GLU A 1 115 ? -7.337 -4.897 18.937 1.00 91.19 115 GLU A N 1
ATOM 946 C CA . GLU A 1 115 ? -7.492 -4.410 20.307 1.00 91.19 115 GLU A CA 1
ATOM 947 C C . GLU A 1 115 ? -8.886 -3.802 20.544 1.00 91.19 115 GLU A C 1
ATOM 949 O O . GLU A 1 115 ? -9.537 -4.094 21.553 1.00 91.19 115 GLU A O 1
ATOM 954 N N . ILE A 1 116 ? -9.393 -2.996 19.604 1.00 84.56 116 ILE A N 1
ATOM 955 C CA . ILE A 1 116 ? -10.753 -2.438 19.678 1.00 84.56 116 ILE A CA 1
ATOM 956 C C . ILE A 1 116 ? -11.796 -3.562 19.662 1.00 84.56 116 ILE A C 1
ATOM 958 O O . ILE A 1 116 ? -12.755 -3.528 20.438 1.00 84.56 116 ILE A O 1
ATOM 962 N N . LYS A 1 117 ? -11.612 -4.575 18.808 1.00 84.00 117 LYS A N 1
ATOM 963 C CA . LYS A 1 117 ? -12.498 -5.743 18.735 1.00 84.00 117 LYS A CA 1
ATOM 964 C C . LYS A 1 117 ? -12.513 -6.513 20.056 1.00 84.00 117 LYS A C 1
ATOM 966 O O . LYS A 1 117 ? -13.594 -6.858 20.531 1.00 84.00 117 LYS A O 1
ATOM 971 N N . LYS A 1 118 ? -11.347 -6.729 20.671 1.00 90.56 118 LYS A N 1
ATOM 972 C CA . LYS A 1 118 ? -11.221 -7.361 21.991 1.00 90.56 118 LYS A CA 1
ATOM 973 C C . LYS A 1 118 ? -11.973 -6.570 23.063 1.00 90.56 118 LYS A C 1
ATOM 975 O O . LYS A 1 118 ? -12.828 -7.136 23.737 1.00 90.56 118 LYS A O 1
ATOM 980 N N . LYS A 1 119 ? -11.755 -5.253 23.143 1.00 86.50 119 LYS A N 1
ATOM 981 C CA . LYS A 1 119 ? -12.463 -4.366 24.086 1.00 86.50 119 LYS A CA 1
ATOM 982 C C . LYS A 1 119 ? -13.980 -4.424 23.906 1.00 86.50 119 LYS A C 1
ATOM 984 O O . LYS A 1 119 ? -14.714 -4.479 24.886 1.00 86.50 119 LYS A O 1
ATOM 989 N N . LEU A 1 120 ? -14.469 -4.443 22.665 1.00 80.56 120 LEU A N 1
ATOM 990 C CA . LEU A 1 120 ? -15.903 -4.562 22.378 1.00 80.56 120 LEU A CA 1
ATOM 991 C C . LEU A 1 120 ? -16.496 -5.899 22.840 1.00 80.56 120 LEU A C 1
ATOM 993 O O . LEU A 1 120 ? -17.644 -5.915 23.278 1.00 80.56 120 LEU A O 1
ATOM 997 N N . LEU A 1 121 ? -15.747 -7.001 22.741 1.00 83.00 121 LEU A N 1
ATOM 998 C CA . LEU A 1 121 ? -16.174 -8.309 23.248 1.00 83.00 121 LEU A CA 1
ATOM 999 C C . LEU A 1 121 ? -16.221 -8.322 24.778 1.00 83.00 121 LEU A C 1
ATOM 1001 O O . LEU A 1 121 ? -17.215 -8.764 25.340 1.00 83.00 121 LEU A O 1
ATOM 1005 N N . GLU A 1 122 ? -15.202 -7.766 25.433 1.00 83.75 122 GLU A N 1
ATOM 1006 C CA . GLU A 1 122 ? -15.134 -7.638 26.896 1.00 83.75 122 GLU A CA 1
ATOM 1007 C C . GLU A 1 122 ? -16.215 -6.708 27.464 1.00 83.75 122 GLU A C 1
ATOM 1009 O O . GLU A 1 122 ? -16.633 -6.886 28.596 1.00 83.75 122 GLU A O 1
ATOM 1014 N N . THR A 1 123 ? -16.701 -5.739 26.679 1.00 71.06 123 THR A N 1
ATOM 1015 C CA . THR A 1 123 ? -17.795 -4.834 27.089 1.00 71.06 123 THR A CA 1
ATOM 1016 C C . THR A 1 123 ? -19.190 -5.470 26.920 1.00 71.06 123 THR A C 1
ATOM 1018 O O . THR A 1 123 ? -20.173 -4.906 27.391 1.00 71.06 123 THR A O 1
ATOM 1021 N N . ASN A 1 124 ? -19.310 -6.607 26.216 1.00 57.69 124 ASN A N 1
ATOM 1022 C CA . ASN A 1 124 ? -20.576 -7.347 26.062 1.00 57.69 124 ASN A CA 1
ATOM 1023 C C . ASN A 1 124 ? -20.761 -8.458 27.122 1.00 57.69 124 ASN A C 1
ATOM 1025 O O . ASN A 1 124 ? -21.792 -9.132 27.084 1.00 57.69 124 ASN A O 1
ATOM 1029 N N . VAL A 1 125 ? -19.776 -8.671 28.005 1.00 48.12 125 VAL A N 1
ATOM 1030 C CA . VAL A 1 125 ? -19.835 -9.567 29.178 1.00 48.12 125 VAL A CA 1
ATOM 1031 C C . VAL A 1 125 ? -20.087 -8.723 30.421 1.00 48.12 125 VAL A C 1
ATOM 1033 O O . VAL A 1 125 ? -20.906 -9.157 31.258 1.00 48.12 125 VAL A O 1
#

Organism: NCBI:txid392030

Sequence (125 aa):
VGLVVSDVKRFCLNAKREHSRSRIEICLGLQVEFGLLCETRTRLVLALSKHGHFLPFQLHHHDRAGDPLLQENEHIHLMHRDRVDELHDVFEKSNTRVHHELRKFTIALQTDFDEIKKKLLETNV